Protein AF-A0A964AWF0-F1 (afdb_monomer_lite)

pLDDT: mean 78.95, std 8.02, range [56.03, 88.44]

Structure (mmCIF, N/CA/C/O backbone):
data_AF-A0A964AWF0-F1
#
_entry.id   AF-A0A964AWF0-F1
#
loop_
_atom_site.group_PDB
_atom_site.id
_atom_site.type_symbol
_atom_site.label_atom_id
_atom_site.label_alt_id
_atom_site.label_comp_id
_atom_site.label_asym_id
_atom_site.label_entity_id
_atom_site.label_seq_id
_atom_site.pdbx_PDB_ins_code
_atom_site.Cartn_x
_atom_site.Cartn_y
_atom_site.Cartn_z
_atom_site.occupancy
_atom_site.B_iso_or_equiv
_atom_site.auth_seq_id
_atom_site.auth_comp_id
_atom_site.auth_asym_id
_atom_site.auth_atom_id
_atom_site.pdbx_PDB_model_num
ATOM 1 N N . MET A 1 1 ? 19.941 4.794 -12.489 1.00 58.00 1 MET A N 1
ATOM 2 C CA . MET A 1 1 ? 18.945 5.636 -11.782 1.00 58.00 1 MET A CA 1
ATOM 3 C C . MET A 1 1 ? 17.509 5.123 -11.967 1.00 58.00 1 MET A C 1
ATOM 5 O O . MET A 1 1 ? 16.811 4.997 -10.974 1.00 58.00 1 MET A O 1
ATOM 9 N N . GLN A 1 2 ? 17.070 4.752 -13.179 1.00 58.91 2 GLN A N 1
ATOM 10 C CA . GLN A 1 2 ? 15.692 4.276 -13.438 1.00 58.91 2 GLN A CA 1
ATOM 11 C C . GLN A 1 2 ? 15.328 2.943 -12.751 1.00 58.91 2 GLN A C 1
ATOM 13 O O . GLN A 1 2 ? 14.219 2.795 -12.252 1.00 58.91 2 GLN A O 1
ATOM 18 N N . PHE A 1 3 ? 16.276 2.004 -12.644 1.00 62.53 3 PHE A N 1
ATOM 19 C CA . PHE A 1 3 ? 16.040 0.703 -11.999 1.00 62.53 3 PHE A CA 1
ATOM 20 C C . PHE A 1 3 ? 15.675 0.832 -10.510 1.00 62.53 3 PHE A C 1
ATOM 22 O O . PHE A 1 3 ? 14.783 0.148 -10.024 1.00 62.53 3 PHE A O 1
ATOM 29 N N . PHE A 1 4 ? 16.313 1.766 -9.794 1.00 63.38 4 PHE A N 1
ATOM 30 C CA . PHE A 1 4 ? 16.024 2.029 -8.381 1.00 63.38 4 PHE A CA 1
ATOM 31 C C . PHE A 1 4 ? 14.645 2.680 -8.194 1.00 63.38 4 PHE A C 1
ATOM 33 O O . PHE A 1 4 ? 13.927 2.327 -7.261 1.00 63.38 4 PHE A O 1
ATOM 40 N N . GLY A 1 5 ? 14.250 3.567 -9.118 1.00 65.50 5 GLY A N 1
ATOM 41 C CA . GLY A 1 5 ? 12.925 4.197 -9.157 1.00 65.50 5 GLY A CA 1
ATOM 42 C C . GLY A 1 5 ? 11.792 3.200 -9.420 1.00 65.50 5 GLY A C 1
ATOM 43 O O . GLY A 1 5 ? 10.786 3.204 -8.720 1.00 65.50 5 GLY A O 1
ATOM 44 N N . ALA A 1 6 ? 11.977 2.282 -10.371 1.00 66.12 6 ALA A N 1
ATOM 45 C CA . ALA A 1 6 ? 11.009 1.218 -10.646 1.00 66.12 6 ALA A CA 1
ATOM 46 C C . ALA A 1 6 ? 10.851 0.253 -9.457 1.00 66.12 6 ALA A C 1
ATOM 48 O O . ALA A 1 6 ? 9.737 -0.138 -9.109 1.00 66.12 6 ALA A O 1
ATOM 49 N N . PHE A 1 7 ? 11.957 -0.083 -8.786 1.00 69.12 7 PHE A N 1
ATOM 50 C CA . PHE A 1 7 ? 11.922 -0.926 -7.591 1.00 69.12 7 PHE A CA 1
ATOM 51 C C . PHE A 1 7 ? 11.184 -0.240 -6.436 1.00 69.12 7 PHE A C 1
ATOM 53 O O . PHE A 1 7 ? 10.360 -0.862 -5.769 1.00 69.12 7 PHE A O 1
ATOM 60 N N . THR A 1 8 ? 11.417 1.059 -6.228 1.00 72.31 8 THR A N 1
ATOM 61 C CA . THR A 1 8 ? 10.688 1.834 -5.213 1.00 72.31 8 THR A CA 1
ATOM 62 C C . THR A 1 8 ? 9.203 1.962 -5.545 1.00 72.31 8 THR A C 1
ATOM 64 O O . THR A 1 8 ? 8.389 1.819 -4.639 1.00 72.31 8 THR A O 1
ATOM 67 N N . LEU A 1 9 ? 8.825 2.121 -6.817 1.00 71.50 9 LEU A N 1
ATOM 68 C CA . LEU A 1 9 ? 7.417 2.155 -7.242 1.00 71.50 9 LEU A CA 1
ATOM 69 C C . LEU A 1 9 ? 6.659 0.846 -6.982 1.00 71.50 9 LEU A C 1
ATOM 71 O O . LEU A 1 9 ? 5.450 0.890 -6.778 1.00 71.50 9 LEU A O 1
ATOM 75 N N . LEU A 1 10 ? 7.344 -0.301 -6.956 1.00 74.06 10 LEU A N 1
ATOM 76 C CA . LEU A 1 10 ? 6.748 -1.590 -6.583 1.00 74.06 10 LEU A CA 1
ATOM 77 C C . LEU A 1 10 ? 6.759 -1.825 -5.069 1.00 74.06 10 LEU A C 1
ATOM 79 O O . LEU A 1 10 ? 5.783 -2.322 -4.508 1.00 74.06 10 LEU A O 1
ATOM 83 N N . VAL A 1 11 ? 7.846 -1.455 -4.390 1.00 80.50 11 VAL A N 1
ATOM 84 C CA . VAL A 1 11 ? 8.008 -1.681 -2.945 1.00 80.50 11 VAL A CA 1
ATOM 85 C C . VAL A 1 11 ? 7.095 -0.770 -2.119 1.00 80.50 11 VAL A C 1
ATOM 87 O O . VAL A 1 11 ? 6.549 -1.215 -1.112 1.00 80.50 11 VAL A O 1
ATOM 90 N N . LEU A 1 12 ? 6.879 0.478 -2.542 1.00 81.75 12 LEU A N 1
ATOM 91 C CA . LEU A 1 12 ? 6.071 1.461 -1.813 1.00 81.75 12 LEU A CA 1
ATOM 92 C C . LEU A 1 12 ? 4.590 1.054 -1.644 1.00 81.75 12 LEU A C 1
ATOM 94 O O . LEU A 1 12 ? 4.111 1.067 -0.508 1.00 81.75 12 LEU A O 1
ATOM 98 N N . PRO A 1 13 ? 3.848 0.639 -2.693 1.00 80.69 13 PRO A N 1
ATOM 99 C CA . PRO A 1 13 ? 2.476 0.162 -2.529 1.00 80.69 13 PRO A CA 1
ATOM 100 C C . PRO A 1 13 ? 2.412 -1.136 -1.717 1.00 80.69 13 PRO A C 1
ATOM 102 O O . PRO A 1 13 ? 1.508 -1.290 -0.898 1.00 80.69 13 PRO A O 1
ATOM 105 N N . LEU A 1 14 ? 3.391 -2.036 -1.865 1.00 83.31 14 LEU A N 1
ATOM 106 C CA . LEU A 1 14 ? 3.494 -3.244 -1.039 1.00 83.31 14 LEU A CA 1
ATOM 107 C C . LEU A 1 14 ? 3.663 -2.909 0.450 1.00 83.31 14 LEU A C 1
ATOM 109 O O . LEU A 1 14 ? 2.980 -3.484 1.299 1.00 83.31 14 LEU A O 1
ATOM 113 N N . PHE A 1 15 ? 4.527 -1.946 0.764 1.00 85.19 15 PHE A N 1
ATOM 114 C CA . PHE A 1 15 ? 4.736 -1.456 2.123 1.00 85.19 15 PHE A CA 1
ATOM 115 C C . PHE A 1 15 ? 3.466 -0.815 2.698 1.00 85.19 15 PHE A C 1
ATOM 117 O O . PHE A 1 15 ? 3.065 -1.135 3.816 1.00 85.19 15 PHE A O 1
ATOM 124 N N . LEU A 1 16 ? 2.774 0.016 1.916 1.00 85.62 16 LEU A N 1
ATOM 125 C CA . LEU A 1 16 ? 1.515 0.646 2.325 1.00 85.62 16 LEU A CA 1
ATOM 126 C C . LEU A 1 16 ? 0.412 -0.389 2.613 1.00 85.62 16 LEU A C 1
ATOM 128 O O . LEU A 1 16 ? -0.318 -0.254 3.597 1.00 85.62 16 LEU A O 1
ATOM 132 N N . VAL A 1 17 ? 0.320 -1.460 1.817 1.00 86.31 17 VAL A N 1
ATOM 133 C CA . VAL A 1 17 ? -0.612 -2.574 2.072 1.00 86.31 17 VAL A CA 1
ATOM 134 C C . VAL A 1 17 ? -0.266 -3.305 3.373 1.00 86.31 17 VAL A C 1
ATOM 136 O O . VAL A 1 17 ? -1.173 -3.647 4.139 1.00 86.31 17 VAL A O 1
ATOM 139 N N . LEU A 1 18 ? 1.022 -3.519 3.664 1.00 86.12 18 LEU A N 1
ATOM 140 C CA . LEU A 1 18 ? 1.460 -4.104 4.935 1.00 86.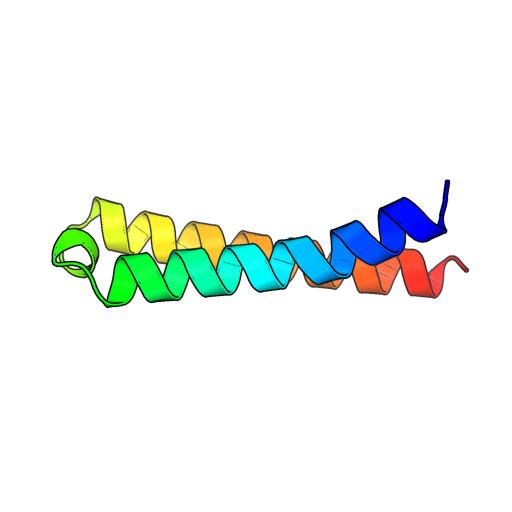12 18 LEU A CA 1
ATOM 141 C C . LEU A 1 18 ? 1.093 -3.210 6.125 1.00 86.12 18 LEU A C 1
ATOM 143 O O . LEU A 1 18 ? 0.537 -3.715 7.100 1.00 86.12 18 LEU A O 1
ATOM 147 N N . CYS A 1 19 ? 1.306 -1.894 6.029 1.00 84.94 19 CYS A N 1
ATOM 148 C CA . CYS A 1 19 ? 0.885 -0.943 7.061 1.00 84.94 19 CYS A CA 1
ATOM 149 C C . CYS A 1 19 ? -0.626 -1.011 7.319 1.00 84.94 19 CYS A C 1
ATOM 151 O O . CYS A 1 19 ? -1.046 -1.072 8.475 1.00 84.94 19 CYS A O 1
ATOM 153 N N . ILE A 1 20 ? -1.450 -1.077 6.267 1.00 85.19 20 ILE A N 1
ATOM 154 C CA . ILE A 1 20 ? -2.907 -1.227 6.413 1.00 85.19 20 ILE A CA 1
ATOM 155 C C . ILE A 1 20 ? -3.249 -2.537 7.130 1.00 85.19 20 ILE A C 1
ATOM 157 O O . ILE A 1 20 ? -4.066 -2.523 8.052 1.00 85.19 20 ILE A O 1
ATOM 161 N N . AR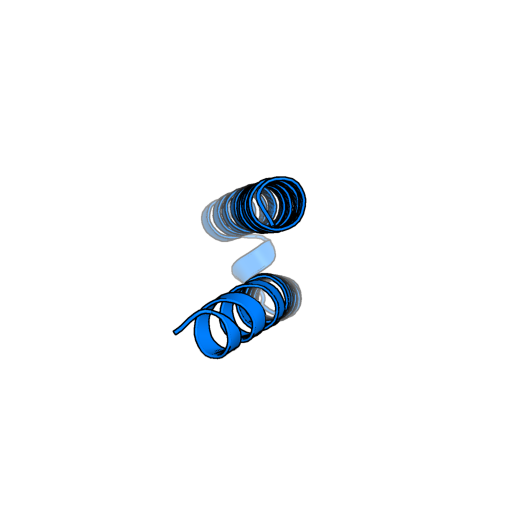G A 1 21 ? -2.617 -3.659 6.760 1.00 85.19 21 ARG A N 1
ATOM 162 C CA . ARG A 1 21 ? -2.853 -4.955 7.421 1.00 85.19 21 ARG A CA 1
ATOM 163 C C . ARG A 1 21 ? -2.449 -4.940 8.893 1.00 85.19 21 ARG A C 1
ATOM 165 O O . ARG A 1 21 ? -3.202 -5.450 9.719 1.00 85.19 21 ARG A O 1
ATOM 172 N N . MET A 1 22 ? -1.319 -4.319 9.232 1.00 84.25 22 MET A N 1
ATOM 173 C CA . MET A 1 22 ? -0.890 -4.167 10.627 1.00 84.25 22 MET A CA 1
ATOM 174 C C . MET A 1 22 ? -1.886 -3.324 11.431 1.00 84.25 22 MET A C 1
ATOM 176 O O . MET A 1 22 ? -2.254 -3.706 12.540 1.00 84.25 22 MET A O 1
ATOM 180 N N . ILE A 1 23 ? -2.393 -2.223 10.862 1.00 83.06 23 ILE A N 1
ATOM 181 C CA . ILE A 1 23 ? -3.407 -1.392 11.527 1.00 83.06 23 ILE A CA 1
ATOM 182 C C . ILE A 1 23 ? -4.719 -2.167 11.693 1.00 83.06 23 ILE A C 1
ATOM 184 O O . ILE A 1 23 ? -5.317 -2.118 12.766 1.00 83.06 23 ILE A O 1
ATOM 188 N N . GLN A 1 24 ? -5.144 -2.927 10.679 1.00 80.19 24 GLN A N 1
ATOM 189 C CA . GLN A 1 24 ? -6.361 -3.745 10.730 1.00 80.19 24 GLN A CA 1
ATOM 190 C C . GLN A 1 24 ? -6.302 -4.876 11.763 1.00 80.19 24 GLN A C 1
ATOM 192 O O . GLN A 1 24 ? -7.345 -5.230 12.313 1.00 80.19 24 GLN A O 1
ATOM 197 N N . GLN A 1 25 ? -5.119 -5.439 12.018 1.00 83.94 25 GLN A N 1
ATOM 198 C CA . GLN A 1 25 ? -4.909 -6.466 13.045 1.00 83.94 25 GLN A CA 1
ATOM 199 C C . GLN A 1 25 ? -4.768 -5.893 14.461 1.00 83.94 25 GLN A C 1
ATOM 201 O O . GLN A 1 25 ? -4.827 -6.643 15.432 1.00 83.94 25 GLN A O 1
ATOM 206 N N . SER A 1 26 ? -4.601 -4.578 14.594 1.00 78.69 26 SER A N 1
ATOM 207 C CA . SER A 1 26 ? -4.515 -3.901 15.886 1.00 78.69 26 SER A CA 1
ATOM 208 C C . SER A 1 26 ? -5.879 -3.361 16.338 1.00 78.69 26 SER A C 1
ATOM 210 O O . SER A 1 26 ? -6.720 -2.985 15.521 1.00 78.69 26 SER A O 1
ATOM 212 N N . THR A 1 27 ? -6.070 -3.198 17.648 1.00 78.44 27 THR A N 1
ATOM 213 C CA . THR A 1 27 ? -7.195 -2.442 18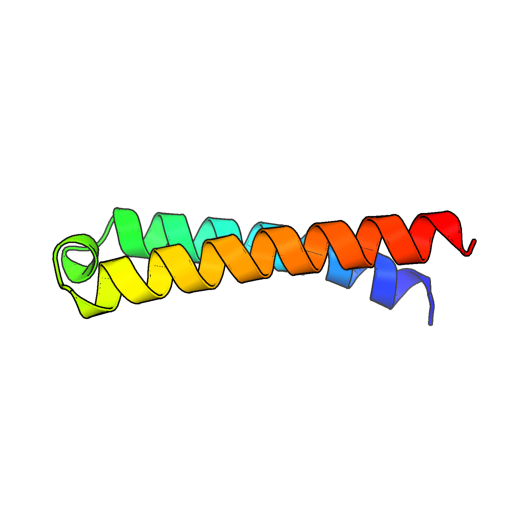.244 1.00 78.44 27 THR A CA 1
ATOM 214 C C . THR A 1 27 ? -7.246 -0.978 17.788 1.00 78.44 27 THR A C 1
ATOM 216 O O . THR A 1 27 ? -8.258 -0.300 17.959 1.00 78.44 27 THR A O 1
ATOM 219 N N . PHE A 1 28 ? -6.181 -0.483 17.150 1.00 75.00 28 PHE A N 1
ATOM 220 C CA . PHE A 1 28 ? -6.095 0.866 16.603 1.00 75.00 28 PHE A CA 1
ATOM 221 C C . PHE A 1 28 ? -7.068 1.100 15.440 1.00 75.00 28 PHE A C 1
ATOM 223 O O . PHE A 1 28 ? -7.476 2.241 15.227 1.00 75.00 28 PHE A O 1
ATOM 230 N N . LYS A 1 29 ? -7.502 0.048 14.728 1.00 72.06 29 LYS A N 1
ATOM 231 C CA . LYS A 1 29 ? -8.480 0.148 13.626 1.00 72.06 29 LYS A CA 1
ATOM 232 C C . LYS A 1 29 ? -9.807 0.783 14.063 1.00 72.06 29 LYS A C 1
ATOM 234 O O . LYS A 1 29 ? -10.454 1.445 13.254 1.00 72.06 29 LYS A O 1
ATOM 239 N N . ASP A 1 30 ? -10.230 0.553 15.306 1.00 77.75 30 ASP A N 1
ATOM 240 C CA . ASP A 1 30 ? -11.547 0.990 15.784 1.00 77.75 30 ASP A CA 1
ATOM 241 C C . ASP A 1 30 ? -11.531 2.444 16.274 1.00 77.75 30 ASP A C 1
ATOM 243 O O . ASP A 1 30 ? -12.582 3.075 16.398 1.00 77.75 30 ASP A O 1
ATOM 247 N N . THR A 1 31 ? -10.338 3.020 16.454 1.00 84.00 31 THR A N 1
ATOM 248 C CA . THR A 1 31 ? -10.179 4.447 16.741 1.00 84.00 31 THR A CA 1
ATOM 249 C C . THR A 1 31 ? -10.437 5.297 15.494 1.00 84.00 31 THR A C 1
ATOM 251 O O . THR A 1 31 ? -10.118 4.913 14.366 1.00 84.00 31 THR A O 1
ATOM 254 N N . PHE A 1 32 ? -10.989 6.499 15.692 1.00 80.62 32 PHE A N 1
ATOM 255 C CA . PHE A 1 32 ? -11.246 7.457 14.607 1.00 80.62 32 PHE A CA 1
ATOM 256 C C . PHE A 1 32 ? -9.965 7.790 13.822 1.00 80.62 32 PHE A C 1
ATOM 258 O O . PHE A 1 32 ? -9.971 7.838 12.594 1.00 80.62 32 PHE A O 1
ATOM 265 N N . ILE A 1 33 ? -8.848 7.928 14.542 1.00 83.31 33 ILE A N 1
ATOM 266 C CA . ILE A 1 33 ? -7.520 8.185 13.976 1.00 83.31 33 ILE A CA 1
ATOM 267 C C . ILE A 1 33 ? -7.063 7.008 13.103 1.00 83.31 33 ILE A C 1
ATOM 269 O O . ILE A 1 33 ? -6.596 7.230 11.988 1.00 83.31 33 ILE A O 1
ATOM 273 N N . GLY A 1 34 ? -7.247 5.763 13.555 1.00 82.56 34 GLY A N 1
ATOM 274 C CA . GLY A 1 34 ? -6.896 4.576 12.773 1.00 82.56 34 GLY A CA 1
ATOM 275 C C . GLY A 1 34 ? -7.683 4.459 11.468 1.00 82.56 34 GLY A C 1
ATOM 276 O O . GLY A 1 34 ? -7.093 4.182 10.423 1.00 82.56 34 GLY A O 1
ATOM 277 N N . LYS A 1 35 ? -8.991 4.749 11.486 1.00 79.94 35 LYS A N 1
ATOM 278 C CA . LYS A 1 35 ? -9.810 4.788 10.259 1.00 79.94 35 LYS A CA 1
ATOM 279 C C . LYS A 1 35 ? -9.331 5.862 9.283 1.00 79.94 35 LYS A C 1
ATOM 281 O O . LYS A 1 35 ? -9.223 5.587 8.090 1.00 79.94 35 LYS A O 1
ATOM 286 N N . LEU A 1 36 ? -9.004 7.053 9.784 1.00 87.44 36 LEU A N 1
ATOM 287 C CA . LEU A 1 36 ? -8.512 8.161 8.962 1.00 87.44 36 LEU A CA 1
ATOM 288 C C . LEU A 1 36 ? -7.154 7.825 8.323 1.00 87.44 36 LEU A C 1
ATOM 290 O O . LEU A 1 36 ? -6.959 8.060 7.131 1.00 87.44 36 LEU A O 1
ATOM 294 N N . LEU A 1 37 ? -6.259 7.178 9.074 1.00 85.25 37 LEU A N 1
ATOM 295 C CA . LEU A 1 37 ? -4.976 6.680 8.567 1.00 85.25 37 LEU A CA 1
ATOM 296 C C . LEU A 1 37 ? -5.140 5.605 7.487 1.00 85.25 37 LEU A C 1
ATOM 298 O O . LEU A 1 37 ? -4.448 5.663 6.474 1.00 85.25 37 LEU A O 1
ATOM 302 N N . ILE A 1 38 ? -6.063 4.652 7.657 1.00 83.62 38 ILE A N 1
ATOM 303 C CA . ILE A 1 38 ? -6.333 3.625 6.636 1.00 83.62 38 ILE A CA 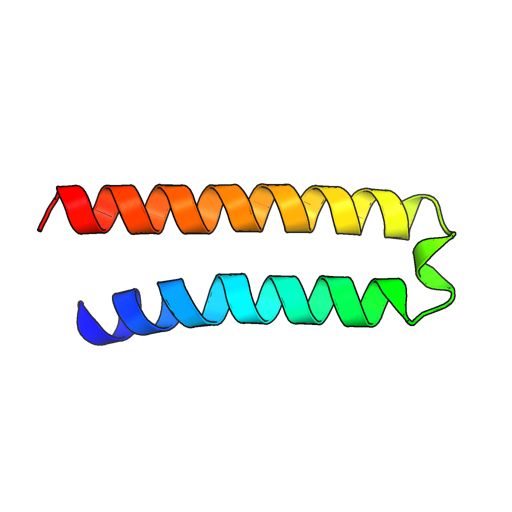1
ATOM 304 C C . ILE A 1 38 ? -6.780 4.277 5.322 1.00 83.62 38 ILE A C 1
ATOM 306 O O . ILE A 1 38 ? -6.280 3.910 4.258 1.00 83.62 38 ILE A O 1
ATOM 310 N N . VAL A 1 39 ? -7.686 5.257 5.388 1.00 86.56 39 VAL A N 1
ATOM 311 C CA . VAL A 1 39 ? -8.154 5.993 4.203 1.00 86.56 39 VAL A CA 1
ATOM 312 C C . VAL A 1 39 ? -7.004 6.770 3.557 1.00 86.56 39 VAL A C 1
ATOM 314 O O . VAL A 1 39 ? -6.817 6.689 2.343 1.00 86.56 39 VAL A O 1
ATOM 317 N N . PHE A 1 40 ? -6.186 7.461 4.355 1.00 86.50 40 PHE A N 1
ATOM 318 C CA . PHE A 1 40 ? -5.019 8.192 3.860 1.00 86.50 40 PHE A CA 1
ATOM 319 C C . PHE A 1 40 ? -4.009 7.272 3.157 1.00 86.50 40 PHE A C 1
ATOM 321 O O . PHE A 1 40 ? -3.517 7.601 2.075 1.00 86.50 40 PHE A O 1
ATOM 328 N N . PHE A 1 41 ? -3.731 6.094 3.721 1.00 86.44 41 PHE A N 1
ATOM 329 C CA . PHE A 1 41 ? -2.849 5.114 3.090 1.00 86.44 41 PHE A CA 1
ATOM 330 C C . PHE A 1 41 ? -3.431 4.559 1.789 1.00 86.44 41 PHE A C 1
ATOM 332 O O . PHE A 1 41 ? -2.690 4.429 0.817 1.00 86.44 41 PHE A O 1
ATOM 339 N N . TYR A 1 42 ? -4.741 4.310 1.723 1.00 86.31 42 TYR A N 1
ATOM 340 C CA . TYR A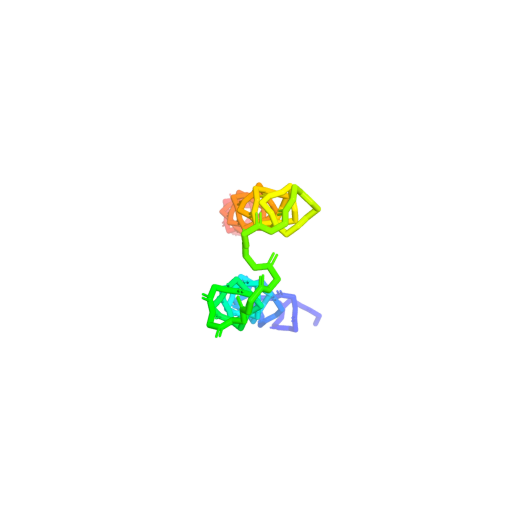 1 42 ? -5.403 3.903 0.480 1.00 86.31 42 TYR A CA 1
ATOM 341 C C . TYR A 1 42 ? -5.244 4.942 -0.636 1.00 86.31 42 TYR A C 1
ATOM 343 O O . TYR A 1 42 ? -4.897 4.584 -1.761 1.00 86.31 42 TYR A O 1
ATOM 351 N N . ILE A 1 43 ? -5.436 6.227 -0.329 1.00 88.44 43 ILE A N 1
ATOM 352 C CA . ILE A 1 43 ? -5.246 7.316 -1.302 1.00 88.44 43 ILE A CA 1
ATOM 353 C C . ILE A 1 43 ? -3.795 7.347 -1.800 1.00 88.44 43 ILE A C 1
ATOM 355 O O . ILE A 1 43 ? -3.557 7.455 -3.001 1.00 88.44 43 ILE A O 1
ATOM 359 N N . ASN A 1 44 ? -2.821 7.187 -0.899 1.00 83.75 44 ASN A N 1
ATOM 360 C CA . ASN A 1 44 ? -1.405 7.141 -1.269 1.00 83.75 44 ASN A CA 1
ATOM 361 C C . ASN A 1 44 ? -1.052 5.921 -2.135 1.00 83.75 44 ASN A C 1
ATOM 363 O O . ASN A 1 44 ? -0.200 6.038 -3.012 1.00 83.75 44 ASN A O 1
ATOM 367 N N . ILE A 1 45 ? -1.722 4.777 -1.951 1.00 85.62 45 ILE A N 1
ATOM 368 C CA . ILE A 1 45 ? -1.568 3.613 -2.839 1.00 85.62 45 ILE A CA 1
ATOM 369 C C . ILE A 1 45 ? -2.051 3.955 -4.251 1.00 85.62 45 ILE A C 1
ATOM 371 O O . ILE A 1 45 ? -1.326 3.717 -5.216 1.00 85.62 45 ILE A O 1
ATOM 375 N N . PHE A 1 46 ? -3.243 4.546 -4.386 1.00 86.25 46 PHE A N 1
ATOM 376 C CA . PHE A 1 46 ? -3.758 4.970 -5.692 1.00 86.25 46 PHE A CA 1
ATOM 377 C C . PHE A 1 46 ? -2.840 5.993 -6.365 1.00 86.25 46 PHE A C 1
ATOM 379 O O . PHE A 1 46 ? -2.564 5.874 -7.558 1.00 86.25 46 PHE A O 1
ATOM 386 N N . LEU A 1 47 ? -2.320 6.953 -5.597 1.00 84.19 47 LEU A N 1
ATOM 387 C CA . LEU A 1 47 ? -1.372 7.945 -6.093 1.00 84.19 47 LEU A CA 1
ATOM 388 C C . LEU A 1 47 ? -0.070 7.288 -6.578 1.00 84.19 47 LEU A C 1
ATOM 390 O O . LEU A 1 47 ? 0.399 7.597 -7.669 1.00 84.19 47 LEU A O 1
ATOM 394 N N . ALA A 1 48 ? 0.482 6.342 -5.813 1.00 81.44 48 ALA A N 1
ATOM 395 C CA . ALA A 1 48 ? 1.692 5.615 -6.191 1.00 81.44 48 ALA A CA 1
ATOM 396 C C . ALA A 1 48 ? 1.499 4.802 -7.483 1.00 81.44 48 ALA A C 1
ATOM 398 O O . ALA A 1 48 ? 2.367 4.829 -8.356 1.00 81.44 48 ALA A O 1
ATOM 399 N N . ILE A 1 49 ? 0.350 4.136 -7.645 1.00 83.62 49 ILE A N 1
ATOM 400 C CA . ILE A 1 49 ? 0.015 3.394 -8.871 1.00 83.62 49 ILE A CA 1
ATOM 401 C C . ILE A 1 49 ? -0.154 4.348 -10.060 1.00 83.62 49 ILE A C 1
ATOM 403 O O . ILE A 1 49 ? 0.363 4.068 -11.139 1.00 83.62 49 ILE A O 1
ATOM 407 N N . ALA A 1 50 ? -0.830 5.485 -9.877 1.00 83.19 50 ALA A N 1
ATOM 408 C CA . ALA A 1 50 ? -1.007 6.482 -10.932 1.00 83.19 50 ALA A CA 1
ATOM 409 C C . ALA A 1 50 ? 0.336 7.059 -11.404 1.00 83.19 50 ALA A C 1
ATOM 411 O O . ALA A 1 50 ? 0.571 7.174 -12.606 1.00 83.19 50 ALA A O 1
ATOM 412 N N . VAL A 1 51 ? 1.245 7.355 -10.471 1.00 82.00 51 VAL A N 1
ATOM 413 C CA . VAL A 1 51 ? 2.606 7.816 -10.785 1.00 82.00 51 VAL A CA 1
ATOM 414 C C . VAL A 1 51 ? 3.410 6.721 -11.490 1.00 82.00 51 VAL A C 1
ATOM 416 O O . VAL A 1 51 ? 4.114 7.017 -12.453 1.00 82.00 51 VAL A O 1
ATOM 419 N N . ALA A 1 52 ? 3.278 5.459 -11.068 1.00 77.81 52 ALA A N 1
ATOM 420 C CA . ALA A 1 52 ? 3.923 4.331 -11.738 1.00 77.81 52 ALA A CA 1
ATOM 421 C C . ALA A 1 52 ? 3.438 4.173 -13.188 1.00 77.81 52 ALA A C 1
ATOM 423 O O . ALA A 1 52 ? 4.257 4.070 -14.098 1.00 77.81 52 ALA A O 1
ATOM 424 N N . LEU A 1 53 ? 2.120 4.208 -13.412 1.00 8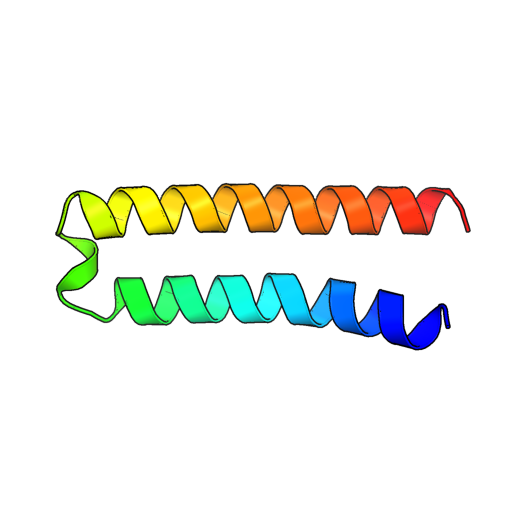0.44 53 LEU A N 1
ATOM 425 C CA . LEU A 1 53 ? 1.516 4.136 -14.747 1.00 80.44 53 LEU A CA 1
ATOM 426 C C . LEU A 1 53 ? 1.933 5.320 -15.628 1.00 80.44 53 LEU A C 1
ATOM 428 O O . LEU A 1 53 ? 2.265 5.124 -16.795 1.00 80.44 53 LEU A O 1
ATOM 432 N N . TYR A 1 54 ? 1.968 6.531 -15.068 1.00 80.81 54 TYR A N 1
ATOM 433 C CA . TYR A 1 54 ? 2.418 7.728 -15.778 1.00 80.81 54 TYR A CA 1
ATOM 434 C C . TYR A 1 54 ? 3.889 7.624 -16.202 1.00 80.81 54 TYR A C 1
ATOM 436 O O . TYR A 1 54 ? 4.219 7.890 -17.357 1.00 80.81 54 TYR A O 1
ATOM 444 N N . LEU A 1 55 ? 4.769 7.172 -15.306 1.00 73.38 55 LEU A N 1
ATOM 445 C CA . LEU A 1 55 ? 6.183 6.963 -15.624 1.00 73.38 55 LEU A CA 1
ATOM 446 C C . LEU A 1 55 ? 6.386 5.875 -16.684 1.00 73.38 55 LEU A C 1
ATOM 448 O O . LEU A 1 55 ? 7.235 6.053 -17.547 1.00 73.38 55 LEU A O 1
ATOM 452 N N . ILE A 1 56 ? 5.597 4.795 -16.660 1.00 74.69 56 ILE A N 1
ATOM 453 C CA . ILE A 1 56 ? 5.630 3.756 -17.703 1.00 74.69 56 ILE A CA 1
ATOM 454 C C . ILE A 1 56 ? 5.169 4.314 -19.055 1.00 74.69 56 ILE A C 1
ATOM 456 O O . ILE A 1 56 ? 5.738 3.948 -20.070 1.00 74.69 56 ILE A O 1
ATOM 460 N N . SER A 1 57 ? 4.178 5.212 -19.085 1.00 74.81 57 SER A N 1
ATOM 461 C CA . SER A 1 57 ? 3.705 5.823 -20.340 1.00 74.81 57 SER A CA 1
ATOM 462 C C . SER A 1 57 ? 4.698 6.798 -20.987 1.00 74.81 57 SER A C 1
ATOM 464 O O . SER A 1 57 ? 4.553 7.134 -22.159 1.00 74.81 57 SER A O 1
ATOM 466 N N . LEU A 1 58 ? 5.680 7.274 -20.216 1.00 69.38 58 LEU A N 1
ATOM 467 C CA . LEU A 1 58 ? 6.725 8.207 -20.648 1.00 69.38 58 LEU A CA 1
ATOM 468 C C . LEU A 1 58 ? 8.008 7.510 -21.132 1.00 69.38 58 LEU A C 1
ATOM 470 O O . LEU A 1 58 ? 8.891 8.195 -21.649 1.00 69.38 58 LEU A O 1
ATOM 474 N N . VAL A 1 59 ? 8.125 6.194 -20.919 1.00 56.03 59 VAL A N 1
ATOM 475 C CA . VAL A 1 59 ? 9.241 5.335 -21.359 1.00 56.03 59 VAL A CA 1
ATOM 476 C C . VAL A 1 59 ? 8.888 4.684 -22.688 1.00 56.03 59 VAL A C 1
ATOM 478 O O . VAL A 1 59 ? 9.771 4.695 -23.573 1.00 56.03 59 VAL A O 1
#

Sequence (59 aa):
MQFFGAFTLLVLPLFLVLCIRMIQQSTFKDTFIGKLLIVFFYINIFLAIAVALYLISLV

Foldseek 3Di:
DVVVVLVCLVVLLVVLVVVLVVLVPDPVCVDPVSVVSNVVSVVVSVVSVVVSVVVVVVD

Radius of gyration: 13.81 Å; chains: 1; bounding box: 30×15×40 Å

Secondary structure (DSSP, 8-state):
-HHHHHHHHHHHHHHHHHHHHHHHHSGGGGSHHHHHHHHHHHHHHHHHHHHHHHHHHT-